Protein AF-A0A3A5V873-F1 (afdb_monomer_lite)

Foldseek 3Di:
DPPVPVCVVVPPPQDDPDPVPVPVVVVVCVVVLVVLLVVLLVVLVVVVVVCCVVCVVVVHCPDPPPPDPCPSVVVSVVVSVVVVVVVVVVVVD

Secondary structure (DSSP, 8-state):
--TTTTTGGGSS-----------THHHHHHHHHHHHHHHHHHHHHHHHHHHHHHHHHHT---S-TT--TTHHHHHHHHHHHHHHHHHHHHHH-

Structure (mmCIF, N/CA/C/O backbone):
data_AF-A0A3A5V873-F1
#
_entry.id   AF-A0A3A5V873-F1
#
loop_
_atom_site.group_PDB
_atom_site.id
_atom_site.type_symbol
_atom_site.label_atom_id
_atom_site.label_alt_id
_atom_site.label_comp_id
_atom_site.label_asym_id
_atom_site.label_entity_id
_atom_site.label_seq_id
_atom_site.pdbx_PDB_ins_code
_atom_site.Cartn_x
_atom_site.Cartn_y
_atom_site.Cartn_z
_atom_site.occupancy
_atom_site.B_iso_or_equiv
_atom_site.auth_seq_id
_atom_site.auth_comp_id
_atom_site.auth_asym_id
_atom_site.auth_atom_id
_atom_site.pdbx_PDB_model_num
ATOM 1 N N . MET A 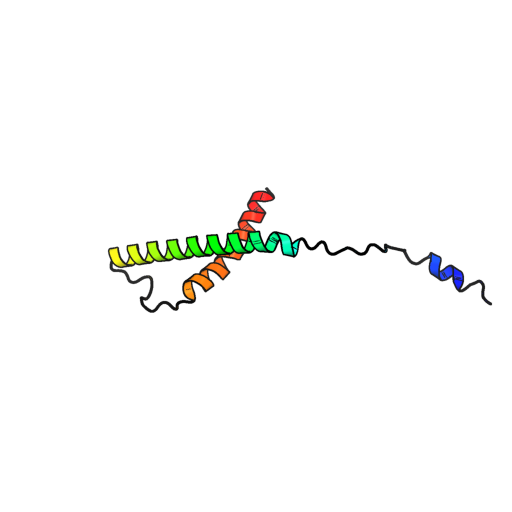1 1 ? -67.038 -8.477 30.739 1.00 50.31 1 MET A N 1
ATOM 2 C CA . MET A 1 1 ? -65.786 -9.060 30.200 1.00 50.31 1 MET A CA 1
ATOM 3 C C . MET A 1 1 ? -64.804 -7.955 29.791 1.00 50.31 1 MET A C 1
ATOM 5 O O . MET A 1 1 ? -64.635 -7.701 28.611 1.00 50.31 1 MET A O 1
ATOM 9 N N . LYS A 1 2 ? -64.188 -7.248 30.750 1.00 52.09 2 LYS A N 1
ATOM 10 C CA . LYS A 1 2 ? -63.138 -6.237 30.470 1.00 52.09 2 LYS A CA 1
ATOM 11 C C . LYS A 1 2 ? -61.903 -6.353 31.379 1.00 52.09 2 LYS A C 1
ATOM 13 O O . LYS A 1 2 ? -60.898 -5.726 31.108 1.00 52.09 2 LYS A O 1
ATOM 18 N N . ILE A 1 3 ? -61.957 -7.196 32.414 1.00 54.28 3 ILE A N 1
ATOM 19 C CA . ILE A 1 3 ? -60.925 -7.281 33.465 1.00 54.28 3 ILE A CA 1
ATOM 20 C C . ILE A 1 3 ? -59.776 -8.239 33.078 1.00 54.28 3 ILE A C 1
ATOM 22 O O . ILE A 1 3 ? -58.694 -8.183 33.648 1.00 54.28 3 ILE A O 1
ATOM 26 N N . LEU A 1 4 ? -59.987 -9.114 32.088 1.00 54.69 4 LEU A N 1
ATOM 27 C CA . LEU A 1 4 ? -58.997 -10.114 31.662 1.00 54.69 4 LEU A CA 1
ATOM 28 C C . LEU A 1 4 ? -57.991 -9.599 30.620 1.00 54.69 4 LEU A C 1
ATOM 30 O O . LEU A 1 4 ? -56.929 -10.195 30.485 1.00 54.69 4 LEU A O 1
ATOM 34 N N . ALA A 1 5 ? -58.295 -8.501 29.918 1.00 54.25 5 ALA A N 1
ATOM 35 C CA . ALA A 1 5 ? -57.417 -7.960 28.879 1.00 54.25 5 ALA A CA 1
ATOM 36 C C . ALA A 1 5 ? -56.242 -7.142 29.454 1.00 54.25 5 ALA A C 1
ATOM 38 O O . ALA A 1 5 ? -55.147 -7.227 28.923 1.00 54.25 5 ALA A O 1
ATOM 39 N N . GLU A 1 6 ? -56.417 -6.439 30.581 1.00 53.41 6 GLU A N 1
ATOM 40 C CA . GLU A 1 6 ? -55.346 -5.616 31.188 1.00 53.41 6 GLU A CA 1
ATOM 41 C C . GLU A 1 6 ? -54.246 -6.417 31.909 1.00 53.41 6 GLU A C 1
ATOM 43 O O . GLU A 1 6 ? -53.226 -5.864 32.313 1.00 53.41 6 GLU A O 1
ATOM 48 N N . ARG A 1 7 ? -54.425 -7.728 32.123 1.00 52.97 7 ARG A N 1
ATOM 49 C CA . ARG A 1 7 ? -53.421 -8.554 32.824 1.00 52.97 7 ARG A CA 1
ATOM 50 C C . ARG A 1 7 ? -52.476 -9.319 31.902 1.00 52.97 7 ARG A C 1
ATOM 52 O O . ARG A 1 7 ? -51.527 -9.919 32.408 1.00 52.97 7 ARG A O 1
ATOM 59 N N . GLN A 1 8 ? -52.694 -9.306 30.587 1.00 54.84 8 GLN A N 1
ATOM 60 C CA . GLN A 1 8 ? -51.755 -9.925 29.640 1.00 54.84 8 GLN A CA 1
ATOM 61 C C . GLN A 1 8 ? -50.484 -9.083 29.442 1.00 54.84 8 GLN A C 1
ATOM 63 O O . GLN A 1 8 ? -49.443 -9.616 29.062 1.00 54.84 8 GLN A O 1
ATOM 68 N N . ASP A 1 9 ? -50.533 -7.808 29.820 1.00 55.56 9 ASP A N 1
ATOM 69 C CA . ASP A 1 9 ? -49.433 -6.849 29.673 1.00 55.56 9 ASP A CA 1
ATOM 70 C C . ASP A 1 9 ? -48.360 -7.009 30.769 1.00 55.56 9 ASP A C 1
ATOM 72 O O . ASP A 1 9 ? -47.266 -6.451 30.676 1.00 55.56 9 ASP A O 1
ATOM 76 N N . LEU A 1 10 ? -48.666 -7.782 31.819 1.00 56.97 10 LEU A N 1
ATOM 77 C CA . LEU A 1 10 ? -47.799 -8.013 32.982 1.00 56.97 10 LEU A CA 1
ATOM 78 C C . LEU A 1 10 ? -46.790 -9.152 32.774 1.00 56.97 10 LEU A C 1
ATOM 80 O O . LEU A 1 10 ? -45.821 -9.244 33.525 1.00 56.97 10 LEU A O 1
ATOM 84 N N . TRP A 1 11 ? -47.010 -10.015 31.777 1.00 57.19 11 TRP A N 1
ATOM 85 C CA . TRP A 1 11 ? -46.163 -11.185 31.505 1.00 57.19 11 TRP A CA 1
ATOM 86 C C . TRP A 1 11 ? -45.166 -10.978 30.366 1.00 57.19 11 TRP A C 1
ATOM 88 O O . TRP A 1 11 ? -44.328 -11.847 30.123 1.00 57.19 11 TRP A O 1
ATOM 98 N N . GLN A 1 12 ? -45.208 -9.833 29.682 1.00 62.91 12 GLN A N 1
ATOM 99 C CA . GLN A 1 12 ? -44.153 -9.497 28.738 1.00 62.91 12 GLN A CA 1
ATOM 100 C C . GLN A 1 12 ? -42.935 -8.972 29.508 1.00 62.91 12 GLN A C 1
ATOM 102 O O . GLN A 1 12 ? -43.066 -8.013 30.275 1.00 62.91 12 GLN A O 1
ATOM 107 N N . PRO A 1 13 ? -41.740 -9.567 29.330 1.00 57.34 13 PRO A N 1
ATOM 108 C CA . PRO A 1 13 ? -40.532 -9.052 29.949 1.00 57.34 13 PRO A CA 1
ATOM 109 C C . PRO A 1 13 ? -40.262 -7.650 29.398 1.00 57.34 13 PRO A C 1
ATOM 111 O O . PRO A 1 13 ? -39.772 -7.481 28.283 1.00 57.34 13 PRO A O 1
ATOM 114 N N . ARG A 1 14 ? -40.582 -6.623 30.188 1.00 61.06 14 ARG A N 1
ATOM 115 C CA . ARG A 1 14 ? -40.215 -5.244 29.880 1.00 61.06 14 ARG A CA 1
ATOM 116 C C . ARG A 1 14 ? -38.693 -5.137 30.006 1.00 61.06 14 ARG A C 1
ATOM 118 O O . ARG A 1 14 ? -38.153 -5.078 31.107 1.00 61.06 14 ARG A O 1
ATOM 125 N N . LYS A 1 15 ? -37.999 -5.150 28.871 1.00 55.44 15 LYS A N 1
ATOM 126 C CA . LYS A 1 15 ? -36.558 -4.892 28.757 1.00 55.44 15 LYS A CA 1
ATOM 127 C C . LYS A 1 15 ? -36.324 -3.828 27.681 1.00 55.44 15 LYS A C 1
ATOM 129 O O . LYS A 1 15 ? -37.098 -3.734 26.736 1.00 55.44 15 LYS A O 1
ATOM 134 N N . PRO A 1 16 ? -35.347 -2.942 27.895 1.00 49.53 16 PRO A N 1
ATOM 135 C CA . PRO A 1 16 ? -35.596 -1.640 28.494 1.00 49.53 16 PRO A CA 1
ATOM 136 C C . PRO A 1 16 ? -35.652 -0.548 27.423 1.00 49.53 16 PRO A C 1
ATOM 138 O O . PRO A 1 16 ? -34.915 -0.592 26.442 1.00 49.53 16 PRO A O 1
ATOM 141 N N . THR A 1 17 ? -36.453 0.493 27.655 1.00 59.75 17 THR A N 1
ATOM 142 C CA . THR A 1 17 ? -36.235 1.799 27.024 1.00 59.75 17 THR A CA 1
ATOM 143 C C . THR A 1 17 ? -34.917 2.362 27.531 1.00 59.75 17 THR A C 1
ATOM 145 O O . THR A 1 17 ? -34.865 3.062 28.540 1.00 59.75 17 THR A O 1
ATOM 148 N N . VAL A 1 18 ? -33.847 2.059 26.817 1.00 55.00 18 VAL A N 1
ATOM 149 C CA . VAL A 1 18 ? -32.696 2.942 26.738 1.00 55.00 18 VAL A CA 1
ATOM 150 C C . VAL A 1 18 ? -32.638 3.313 25.266 1.00 55.00 18 VAL A C 1
ATOM 152 O O . VAL A 1 18 ? -32.535 2.405 24.439 1.00 55.00 18 VAL A O 1
ATOM 155 N N . PRO A 1 19 ? -32.710 4.595 24.867 1.00 50.59 19 PRO A N 1
ATOM 156 C CA . PRO A 1 19 ? -32.055 4.939 23.629 1.00 50.59 19 PRO A CA 1
ATOM 157 C C . PRO A 1 19 ? -30.599 4.583 23.898 1.00 50.59 19 PRO A C 1
ATOM 159 O O . PRO A 1 19 ? -29.888 5.326 24.577 1.00 50.59 19 PRO A O 1
ATOM 162 N N . THR A 1 20 ? -30.143 3.425 23.425 1.00 48.78 20 THR A N 1
ATOM 163 C CA . THR A 1 20 ? -28.729 3.256 23.146 1.00 48.78 20 THR A CA 1
ATOM 164 C C . THR A 1 20 ? -28.488 4.313 22.089 1.00 48.78 20 THR A C 1
ATOM 166 O O . THR A 1 20 ? -28.677 4.095 20.894 1.00 48.78 20 THR A O 1
ATOM 169 N N . LYS A 1 21 ? -28.172 5.526 22.552 1.00 48.50 21 LYS A N 1
ATOM 170 C CA . LYS A 1 21 ? -27.411 6.501 21.810 1.00 48.50 21 LYS A CA 1
ATOM 171 C C . LYS A 1 21 ? -26.242 5.652 21.366 1.00 48.50 21 LYS A C 1
ATOM 173 O O . LYS A 1 21 ? -25.412 5.290 22.197 1.00 48.5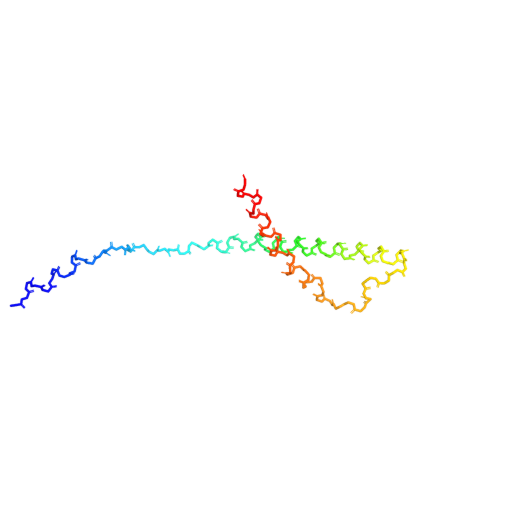0 21 LYS A O 1
ATOM 178 N N . ARG A 1 22 ? -26.310 5.153 20.129 1.00 49.47 22 ARG A N 1
ATOM 179 C CA . ARG A 1 22 ? -25.244 4.387 19.505 1.00 49.47 22 ARG A CA 1
ATOM 180 C C . ARG A 1 22 ? -24.123 5.395 19.538 1.00 49.47 22 ARG A C 1
ATOM 182 O O . ARG A 1 22 ? -24.165 6.379 18.800 1.00 49.47 22 ARG A O 1
ATOM 189 N N . MET A 1 23 ? -23.312 5.290 20.588 1.00 45.81 23 MET A N 1
ATOM 190 C CA . MET A 1 23 ? -22.361 6.316 20.946 1.00 45.81 23 MET A CA 1
ATOM 191 C C . MET A 1 23 ? -21.546 6.470 19.681 1.00 45.81 23 MET A C 1
ATOM 193 O O . MET A 1 23 ? -21.171 5.479 19.055 1.00 45.81 23 MET A O 1
ATOM 197 N N . SER A 1 24 ? -21.424 7.702 19.220 1.00 47.97 24 SER A N 1
ATOM 198 C CA . SER A 1 24 ? -20.771 8.068 17.974 1.00 47.97 24 SER A CA 1
ATOM 199 C C . SER A 1 24 ? -19.256 7.855 18.079 1.00 47.97 24 SER A C 1
ATOM 201 O O . SER A 1 24 ? -18.474 8.712 17.678 1.00 47.97 24 SER A O 1
ATOM 203 N N . SER A 1 25 ? -18.824 6.730 18.651 1.00 52.25 25 SER A N 1
ATOM 204 C CA . SER A 1 25 ? -17.438 6.297 18.778 1.00 52.25 25 SER A CA 1
ATOM 205 C C . SER A 1 25 ? -16.810 6.053 17.408 1.00 52.25 25 SER A C 1
ATOM 207 O O . SER A 1 25 ? -15.609 6.236 17.259 1.00 52.25 25 SER A O 1
ATOM 209 N N . GLY A 1 26 ? -17.617 5.773 16.377 1.00 52.09 26 GLY A N 1
ATOM 210 C CA . GLY A 1 26 ? -17.142 5.696 14.994 1.00 52.09 26 GLY A CA 1
ATOM 211 C C . GLY A 1 26 ? -16.572 7.014 14.451 1.00 52.09 26 GLY A C 1
ATOM 212 O O . GLY A 1 26 ? -15.666 6.982 13.627 1.00 52.09 26 GLY A O 1
ATOM 213 N N . LEU A 1 27 ? -17.040 8.175 14.933 1.00 55.06 27 LEU A N 1
ATOM 214 C CA . LEU A 1 27 ? -16.566 9.473 14.432 1.00 55.06 27 LEU A CA 1
ATOM 215 C C . LEU A 1 27 ? -15.225 9.889 15.057 1.00 55.06 27 LEU A C 1
ATOM 217 O O . LEU A 1 27 ? -14.409 10.519 14.395 1.00 55.06 27 LEU A O 1
ATOM 221 N N . HIS A 1 28 ? -14.979 9.507 16.315 1.00 56.91 28 HIS A N 1
ATOM 222 C CA . HIS A 1 28 ? -13.725 9.805 17.019 1.00 56.91 28 HIS A CA 1
ATOM 223 C C . HIS A 1 28 ? -12.563 8.900 16.592 1.00 56.91 28 HIS A C 1
ATOM 225 O O . HIS A 1 28 ? -11.412 9.312 16.679 1.00 56.91 28 HIS A O 1
ATOM 231 N N . LEU A 1 29 ? -12.858 7.689 16.116 1.00 62.50 29 LEU A N 1
ATOM 232 C CA . LEU A 1 29 ? -11.868 6.763 15.559 1.00 62.50 29 LEU A CA 1
ATOM 233 C C . LEU A 1 29 ? -11.481 7.122 14.117 1.00 62.50 29 LEU A C 1
ATOM 235 O O . LEU A 1 29 ? -10.377 6.807 13.684 1.00 62.50 29 LEU A O 1
ATOM 239 N N . LEU A 1 30 ? -12.354 7.826 13.389 1.00 70.19 30 LEU A N 1
ATOM 240 C CA . LEU A 1 30 ? -12.120 8.259 12.012 1.00 70.19 30 LEU A CA 1
ATOM 241 C C . LEU A 1 30 ? -10.773 8.994 11.810 1.00 70.19 30 LEU A C 1
ATOM 243 O O . LEU A 1 30 ? -10.027 8.588 10.920 1.00 70.19 30 LEU A O 1
ATOM 247 N N . PRO A 1 31 ? -10.394 10.013 12.616 1.00 76.75 31 PRO A N 1
ATOM 248 C CA . PRO A 1 31 ? -9.099 10.679 12.456 1.00 76.75 31 PRO A CA 1
ATOM 249 C C . PRO A 1 31 ? -7.907 9.762 12.761 1.00 76.75 31 PRO A C 1
ATOM 251 O O . PRO A 1 31 ? -6.881 9.869 12.094 1.00 76.75 31 PRO A O 1
ATOM 254 N N . PHE A 1 32 ? -8.036 8.833 13.713 1.00 77.94 32 PHE A N 1
ATOM 255 C CA . PHE A 1 32 ? -6.974 7.871 14.028 1.00 77.94 32 PHE A CA 1
ATOM 256 C C . PHE A 1 32 ? -6.775 6.858 12.902 1.00 77.94 32 PHE A C 1
ATOM 258 O O . PHE A 1 32 ? -5.638 6.597 12.513 1.00 77.94 32 PHE A O 1
ATOM 265 N N . HIS A 1 33 ? -7.861 6.338 12.323 1.00 80.38 33 HIS A N 1
ATOM 266 C CA . HIS A 1 33 ? -7.779 5.452 11.165 1.00 80.38 33 HIS A CA 1
ATOM 267 C C . HIS A 1 33 ? -7.207 6.177 9.945 1.00 80.38 33 HIS A C 1
ATOM 269 O O . HIS A 1 33 ? -6.347 5.621 9.274 1.00 80.38 33 HIS A O 1
ATOM 275 N N . LEU A 1 34 ? -7.599 7.429 9.687 1.00 83.19 34 LEU A N 1
ATOM 276 C CA . LEU A 1 34 ? -7.022 8.222 8.595 1.00 83.19 34 LEU A CA 1
ATOM 277 C C . LEU A 1 34 ? -5.520 8.462 8.788 1.00 83.19 34 LEU A C 1
ATOM 279 O O . LEU A 1 34 ? -4.752 8.308 7.837 1.00 83.19 34 LEU A O 1
ATOM 283 N N . LEU A 1 35 ? -5.085 8.785 10.010 1.00 85.00 35 LEU A N 1
ATOM 284 C CA . LEU A 1 35 ? -3.664 8.931 10.328 1.00 85.00 35 LEU A CA 1
ATOM 285 C C . LEU A 1 35 ? -2.916 7.608 10.116 1.00 85.00 35 LEU A C 1
ATOM 287 O O . LEU A 1 35 ? -1.871 7.594 9.471 1.00 85.00 35 LEU A O 1
ATOM 291 N N . ALA A 1 36 ? -3.471 6.496 10.596 1.00 83.44 36 ALA A N 1
ATOM 292 C CA . ALA A 1 36 ? -2.874 5.173 10.454 1.00 83.44 36 ALA A CA 1
ATOM 293 C C . ALA A 1 36 ? -2.803 4.716 8.986 1.00 83.44 36 ALA A C 1
ATOM 295 O O . ALA A 1 36 ? -1.776 4.193 8.562 1.00 83.44 36 ALA A O 1
ATOM 296 N N . ILE A 1 37 ? -3.842 4.972 8.185 1.00 86.56 37 ILE A N 1
ATOM 297 C CA . ILE A 1 37 ? -3.842 4.721 6.735 1.00 86.56 37 ILE A CA 1
ATOM 298 C C . ILE A 1 37 ? -2.778 5.580 6.053 1.00 86.56 37 ILE A C 1
ATOM 300 O O . ILE A 1 37 ? -2.045 5.083 5.205 1.00 86.56 37 ILE A O 1
ATOM 304 N N . THR A 1 38 ? -2.650 6.849 6.4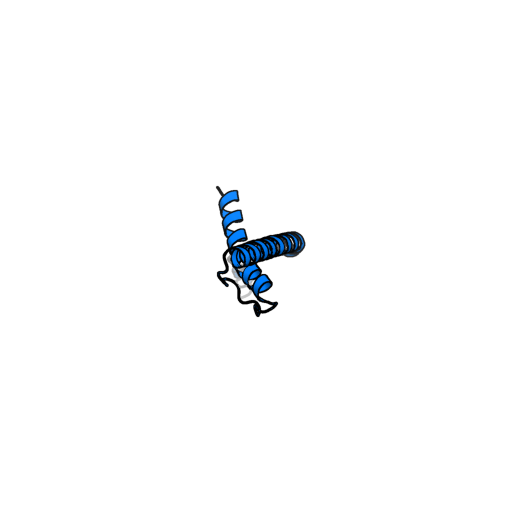44 1.00 87.00 38 THR A N 1
ATOM 305 C CA . THR A 1 38 ? -1.627 7.749 5.892 1.00 87.00 38 THR A CA 1
ATOM 306 C C . THR A 1 38 ? -0.221 7.249 6.223 1.00 87.00 38 THR A C 1
ATOM 308 O O . THR A 1 38 ? 0.628 7.175 5.339 1.00 87.00 38 THR A O 1
ATOM 311 N N . MET A 1 39 ? 0.034 6.841 7.468 1.00 87.56 39 MET A N 1
ATOM 312 C CA . MET A 1 39 ? 1.317 6.244 7.860 1.00 87.56 39 MET A CA 1
ATOM 313 C C . MET A 1 39 ? 1.586 4.933 7.117 1.00 87.56 39 MET A C 1
ATOM 315 O O . MET A 1 39 ? 2.688 4.732 6.615 1.00 87.56 39 MET A O 1
ATOM 319 N N . CYS A 1 40 ? 0.573 4.075 6.979 1.00 89.81 40 CYS A N 1
ATOM 320 C CA . CYS A 1 40 ? 0.666 2.839 6.206 1.00 89.81 40 CYS A CA 1
ATOM 321 C C . CYS A 1 40 ? 1.023 3.130 4.742 1.00 89.81 40 CYS A C 1
ATOM 323 O O . CYS A 1 40 ? 1.949 2.527 4.209 1.00 89.81 40 CYS A O 1
ATOM 325 N N . TYR A 1 41 ? 0.379 4.123 4.128 1.00 88.81 41 TYR A N 1
ATOM 326 C CA . TYR A 1 41 ? 0.694 4.569 2.775 1.00 88.81 41 TYR A CA 1
ATOM 327 C C . TYR A 1 41 ? 2.153 5.024 2.645 1.00 88.81 41 TYR A C 1
ATOM 329 O O . TYR A 1 41 ? 2.844 4.613 1.713 1.00 88.81 41 TYR A O 1
ATOM 337 N N . PHE A 1 42 ? 2.653 5.822 3.595 1.00 89.56 42 PHE A N 1
ATOM 338 C CA . PHE A 1 42 ? 4.057 6.247 3.609 1.00 89.56 42 PHE A CA 1
ATOM 339 C C . PHE A 1 42 ? 5.025 5.066 3.736 1.00 89.56 42 PHE A C 1
ATOM 341 O O . PHE A 1 42 ? 6.027 5.029 3.023 1.00 89.56 42 PHE A O 1
ATOM 348 N N . LEU A 1 43 ? 4.724 4.088 4.595 1.00 89.69 43 LEU A N 1
ATOM 349 C CA . LEU A 1 43 ? 5.548 2.887 4.761 1.00 89.69 43 LEU A CA 1
ATOM 350 C C . LEU A 1 43 ? 5.575 2.035 3.489 1.00 89.69 43 LEU A C 1
ATOM 352 O O . LEU A 1 43 ? 6.648 1.632 3.046 1.00 89.69 43 LEU A O 1
ATOM 356 N N . VAL A 1 44 ? 4.414 1.803 2.873 1.00 88.94 44 VAL A N 1
ATOM 357 C CA . VAL A 1 44 ? 4.302 1.037 1.623 1.00 88.94 44 VAL A CA 1
ATOM 358 C C . VAL A 1 44 ? 5.013 1.761 0.482 1.00 88.94 44 VAL A C 1
ATOM 360 O O . VAL A 1 44 ? 5.767 1.135 -0.261 1.00 88.94 44 VAL A O 1
ATOM 363 N N . SER A 1 45 ? 4.840 3.080 0.372 1.00 88.19 45 SER A N 1
ATOM 364 C CA . SER A 1 45 ? 5.539 3.900 -0.621 1.00 88.19 45 SER A CA 1
ATOM 365 C C . SER A 1 45 ? 7.055 3.877 -0.420 1.00 88.19 45 SER A C 1
ATOM 367 O O . SER A 1 45 ? 7.794 3.767 -1.397 1.00 88.19 45 SER A O 1
ATOM 369 N N . GLY A 1 46 ? 7.525 3.978 0.825 1.00 88.62 46 GLY A N 1
ATOM 370 C CA . GLY A 1 46 ? 8.948 3.912 1.154 1.00 88.62 46 GLY A CA 1
ATOM 371 C C . GLY A 1 46 ? 9.544 2.543 0.838 1.00 88.62 46 GLY A C 1
ATOM 372 O O . GLY A 1 46 ? 10.607 2.464 0.227 1.00 88.62 46 GLY A O 1
ATOM 373 N N . LEU A 1 47 ? 8.833 1.464 1.176 1.00 88.94 47 LEU A N 1
ATOM 374 C CA . LEU A 1 47 ? 9.245 0.103 0.842 1.00 88.94 47 LEU A CA 1
ATOM 375 C C . LEU A 1 47 ? 9.343 -0.093 -0.676 1.00 88.94 47 LEU A C 1
ATOM 377 O O . LEU A 1 47 ? 10.343 -0.622 -1.152 1.00 88.94 47 LEU A O 1
ATOM 381 N N . PHE A 1 48 ? 8.353 0.387 -1.435 1.00 87.44 48 PHE A N 1
ATOM 382 C CA . PHE A 1 48 ? 8.387 0.357 -2.900 1.00 87.44 48 PHE A CA 1
ATOM 383 C C . PHE A 1 48 ? 9.605 1.096 -3.459 1.00 87.44 48 PHE A C 1
ATOM 385 O O . PHE A 1 48 ? 10.287 0.562 -4.328 1.00 87.44 48 PHE A O 1
ATOM 392 N N . ALA A 1 49 ? 9.921 2.281 -2.931 1.00 86.44 49 ALA A N 1
ATOM 393 C CA . ALA A 1 49 ? 11.084 3.053 -3.364 1.00 86.44 49 ALA A CA 1
ATOM 394 C C . ALA A 1 49 ? 12.413 2.340 -3.060 1.00 86.44 49 ALA A C 1
ATOM 396 O O . ALA A 1 49 ? 13.322 2.354 -3.887 1.00 86.44 49 ALA A O 1
ATOM 397 N N . ILE A 1 50 ? 12.529 1.688 -1.898 1.00 88.38 50 ILE A N 1
ATOM 398 C CA . ILE A 1 50 ? 13.721 0.904 -1.536 1.00 88.38 50 ILE A CA 1
ATOM 399 C C . ILE A 1 50 ? 13.867 -0.306 -2.462 1.00 88.38 50 ILE A C 1
ATOM 401 O O . ILE A 1 50 ? 14.968 -0.578 -2.939 1.00 88.38 50 ILE A O 1
ATOM 405 N N . VAL A 1 51 ? 12.771 -1.023 -2.730 1.00 86.69 51 VAL A N 1
ATOM 406 C CA . VAL A 1 51 ? 12.776 -2.190 -3.623 1.00 86.69 51 VAL A CA 1
ATOM 407 C C . VAL A 1 51 ? 13.105 -1.780 -5.056 1.00 86.69 51 VAL A C 1
ATOM 409 O O . VAL A 1 51 ? 13.926 -2.448 -5.674 1.00 86.69 51 VAL A O 1
ATOM 412 N N . ASP A 1 52 ? 12.539 -0.684 -5.567 1.00 85.69 52 ASP A N 1
ATOM 413 C CA . ASP A 1 52 ? 12.861 -0.148 -6.899 1.00 85.69 52 ASP A CA 1
ATOM 414 C C . ASP A 1 52 ? 14.335 0.271 -6.989 1.00 85.69 52 ASP A C 1
ATOM 416 O O . ASP A 1 52 ? 15.057 -0.130 -7.902 1.00 85.69 52 ASP A O 1
ATOM 420 N N . TRP A 1 53 ? 14.837 0.996 -5.987 1.00 87.69 53 TRP A N 1
ATOM 421 C CA . TRP A 1 53 ? 16.249 1.369 -5.926 1.00 87.69 53 TRP A CA 1
ATOM 422 C C . TRP A 1 53 ? 17.178 0.144 -5.916 1.00 87.69 53 TRP A C 1
ATOM 424 O O . TRP A 1 53 ? 18.156 0.099 -6.668 1.00 87.69 53 TRP A O 1
ATOM 434 N N . LEU A 1 54 ? 16.858 -0.877 -5.115 1.00 87.25 54 LEU A N 1
ATOM 435 C CA . LEU A 1 54 ? 17.638 -2.113 -5.034 1.00 87.25 54 LEU A CA 1
ATOM 436 C C . LEU A 1 54 ? 17.556 -2.925 -6.337 1.00 87.25 54 LEU A C 1
ATOM 438 O O . LEU A 1 54 ? 18.568 -3.426 -6.823 1.00 87.25 54 LEU A O 1
ATOM 442 N N . SER A 1 55 ? 16.363 -3.000 -6.926 1.00 85.81 55 SER A N 1
ATOM 443 C CA . SER A 1 55 ? 16.069 -3.624 -8.218 1.00 85.81 55 SER A CA 1
ATOM 444 C C . SER A 1 55 ? 16.930 -3.014 -9.329 1.00 85.81 55 SER A C 1
ATOM 446 O O . SER A 1 55 ? 17.599 -3.745 -10.067 1.00 85.81 55 SER A O 1
ATOM 448 N N . ARG A 1 56 ? 17.019 -1.680 -9.375 1.00 83.19 56 ARG A N 1
ATOM 449 C CA . ARG A 1 56 ? 17.882 -0.935 -10.306 1.00 83.19 56 ARG A CA 1
ATOM 450 C C . ARG A 1 56 ? 19.367 -1.167 -10.042 1.00 83.19 56 ARG A C 1
ATOM 452 O O . ARG A 1 56 ? 20.126 -1.343 -10.990 1.00 83.19 56 ARG A O 1
ATOM 459 N N . MET A 1 57 ? 19.784 -1.210 -8.776 1.00 85.88 57 MET A N 1
ATOM 460 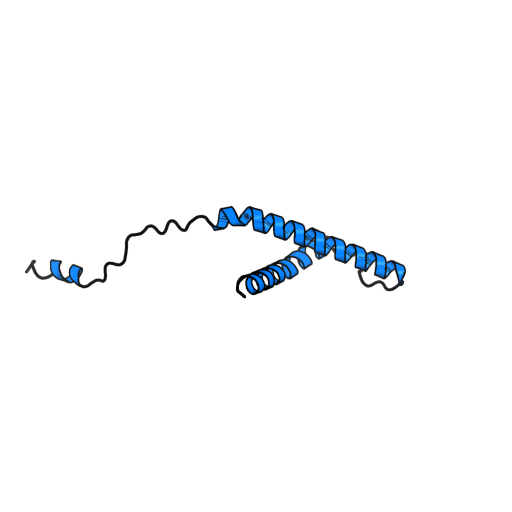C CA . MET A 1 57 ? 21.179 -1.481 -8.407 1.00 85.88 57 MET A CA 1
ATOM 461 C C . MET A 1 57 ? 21.624 -2.891 -8.823 1.00 85.88 57 MET A C 1
ATOM 463 O O . MET A 1 57 ? 22.773 -3.080 -9.215 1.00 85.88 57 MET A O 1
ATOM 467 N N . TRP A 1 58 ? 20.729 -3.877 -8.744 1.00 85.06 58 TRP A N 1
ATOM 468 C CA . TRP A 1 58 ? 21.030 -5.276 -9.063 1.00 85.06 58 TRP A CA 1
ATOM 469 C C . TRP A 1 58 ? 20.777 -5.624 -10.538 1.00 85.06 58 TRP A C 1
ATOM 471 O O . TRP A 1 58 ? 21.110 -6.726 -10.968 1.00 85.06 58 TRP A O 1
ATOM 481 N N . GLY A 1 59 ? 20.200 -4.705 -11.321 1.00 82.19 59 GLY A N 1
ATOM 482 C CA . GLY A 1 59 ? 19.841 -4.934 -12.724 1.00 82.19 59 GLY A CA 1
ATOM 483 C C . GLY A 1 59 ? 18.700 -5.941 -12.915 1.00 82.19 59 GLY A C 1
ATOM 484 O O . GLY A 1 59 ? 18.522 -6.470 -14.010 1.00 82.19 59 GLY A O 1
ATOM 485 N N . ILE A 1 60 ? 17.936 -6.228 -11.859 1.00 76.56 60 ILE A N 1
ATOM 486 C CA . ILE A 1 60 ? 16.811 -7.167 -11.871 1.00 76.56 60 ILE A CA 1
ATOM 487 C C . ILE A 1 60 ? 15.555 -6.312 -11.836 1.00 76.56 60 ILE A C 1
ATOM 489 O O . ILE A 1 60 ? 15.285 -5.733 -10.796 1.00 76.56 60 ILE A O 1
ATOM 493 N N . GLY A 1 61 ? 14.801 -6.198 -12.930 1.00 69.94 61 GLY A N 1
ATOM 494 C CA . GLY A 1 61 ? 13.548 -5.432 -12.966 1.00 69.94 61 GLY A CA 1
ATOM 495 C C . GLY A 1 61 ? 12.430 -6.140 -12.197 1.00 69.94 61 GLY A C 1
ATOM 496 O O . GLY A 1 61 ? 11.667 -6.900 -12.787 1.00 69.94 61 GLY A O 1
ATOM 497 N N . ILE A 1 62 ? 12.362 -5.931 -10.879 1.00 74.81 62 ILE A N 1
ATOM 498 C CA . ILE A 1 62 ? 11.351 -6.542 -9.999 1.00 74.81 62 ILE A CA 1
ATOM 499 C C . ILE A 1 62 ? 10.038 -5.762 -10.097 1.00 74.81 62 ILE A C 1
ATOM 501 O O . ILE A 1 62 ? 8.962 -6.356 -10.129 1.00 74.81 62 ILE A O 1
ATOM 505 N N . ILE A 1 63 ? 10.130 -4.432 -10.150 1.00 70.88 63 ILE A N 1
ATOM 506 C CA . ILE A 1 63 ? 8.982 -3.544 -10.315 1.00 70.88 63 ILE A CA 1
ATOM 507 C C . ILE A 1 63 ? 8.975 -3.076 -11.775 1.00 70.88 63 ILE A C 1
ATOM 509 O O . ILE A 1 63 ? 9.986 -2.548 -12.236 1.00 70.88 63 ILE A O 1
ATOM 513 N N . PRO A 1 64 ? 7.880 -3.285 -12.528 1.00 70.75 64 PRO A N 1
ATOM 514 C CA . PRO A 1 64 ? 7.774 -2.745 -13.875 1.00 70.75 64 PRO A CA 1
ATOM 515 C C . PRO A 1 64 ? 7.740 -1.213 -13.816 1.00 70.75 64 PRO A C 1
ATOM 517 O O . PRO A 1 64 ? 6.985 -0.649 -13.023 1.00 70.75 64 PRO A O 1
ATOM 520 N N . ASP A 1 65 ? 8.509 -0.546 -14.682 1.00 70.19 65 ASP A N 1
ATOM 521 C CA . ASP A 1 65 ? 8.524 0.925 -14.773 1.00 70.19 65 ASP A CA 1
ATOM 522 C C . ASP A 1 65 ? 7.121 1.500 -15.068 1.00 70.19 65 ASP A C 1
ATOM 524 O O . ASP A 1 65 ? 6.785 2.592 -14.616 1.00 70.19 65 ASP A O 1
ATOM 528 N N . ASP A 1 66 ? 6.259 0.717 -15.727 1.00 75.75 66 ASP A N 1
ATOM 529 C CA . ASP A 1 66 ? 4.864 1.061 -16.033 1.00 75.75 66 ASP A CA 1
ATOM 530 C C . ASP A 1 66 ? 3.876 0.696 -14.906 1.00 75.75 66 ASP A C 1
ATOM 532 O O . ASP A 1 66 ? 2.681 0.496 -15.155 1.00 75.75 66 ASP A O 1
ATOM 536 N N . SER A 1 67 ? 4.343 0.559 -13.656 1.00 78.62 67 SER A N 1
ATOM 537 C CA . SER A 1 67 ? 3.447 0.230 -12.544 1.00 78.62 67 SER A CA 1
ATOM 538 C C . SER A 1 67 ? 2.320 1.274 -12.437 1.00 78.62 67 SER A C 1
ATOM 540 O O . SER A 1 67 ? 2.582 2.483 -12.420 1.00 78.62 67 SER A O 1
ATOM 542 N N . PRO A 1 68 ? 1.045 0.851 -12.375 1.00 85.38 68 PRO A N 1
ATOM 543 C CA . PRO A 1 68 ? -0.054 1.797 -12.299 1.00 85.38 68 PRO A CA 1
ATOM 544 C C . PRO A 1 68 ? 0.037 2.671 -11.047 1.00 85.38 68 PRO A C 1
ATOM 546 O O . PRO A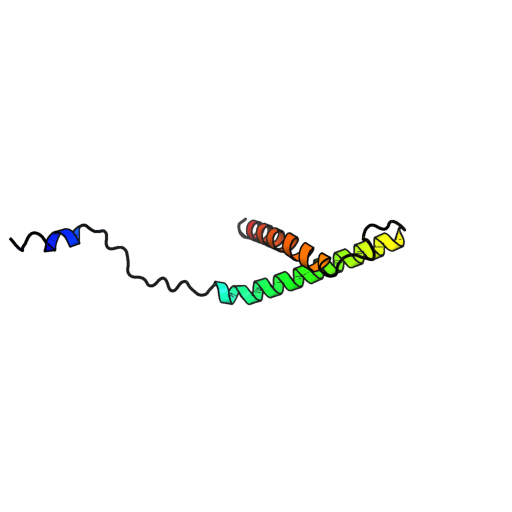 1 68 ? 0.378 2.188 -9.967 1.00 85.38 68 PRO A O 1
ATOM 549 N N . TRP A 1 69 ? -0.377 3.936 -11.151 1.00 82.38 69 TRP A N 1
ATOM 550 C CA . TRP A 1 69 ? -0.387 4.881 -10.024 1.00 82.38 69 TRP A CA 1
ATOM 551 C C . TRP A 1 69 ? -1.192 4.380 -8.807 1.00 82.38 69 TRP A C 1
ATOM 553 O O . TRP A 1 69 ? -0.948 4.801 -7.678 1.00 82.38 69 TRP A O 1
ATOM 563 N N . TRP A 1 70 ? -2.138 3.458 -9.022 1.00 85.38 70 TRP A N 1
ATOM 564 C CA . TRP A 1 70 ? -2.959 2.847 -7.977 1.00 85.38 70 TRP A CA 1
ATOM 565 C C . TRP A 1 70 ? -2.290 1.669 -7.253 1.00 85.38 70 TRP A C 1
ATOM 567 O O . TRP A 1 70 ? -2.858 1.176 -6.281 1.00 85.38 70 TRP A O 1
ATOM 577 N N . THR A 1 71 ? -1.090 1.239 -7.653 1.00 87.25 71 THR A N 1
ATOM 578 C CA . THR A 1 71 ? -0.383 0.092 -7.047 1.00 87.25 71 THR A CA 1
ATOM 579 C C . THR A 1 71 ? -0.104 0.315 -5.560 1.00 87.25 71 THR A C 1
ATOM 581 O O . THR A 1 71 ? -0.424 -0.537 -4.733 1.00 87.25 71 THR A O 1
ATOM 584 N N . ILE A 1 72 ? 0.427 1.488 -5.201 1.00 85.50 72 ILE A N 1
ATOM 585 C CA . ILE A 1 72 ? 0.728 1.847 -3.806 1.00 85.50 72 ILE A CA 1
ATOM 586 C C . ILE A 1 72 ? -0.569 1.989 -2.979 1.00 85.50 72 ILE A C 1
ATOM 588 O O . ILE A 1 72 ? -0.657 1.369 -1.913 1.00 85.50 72 ILE A O 1
ATOM 592 N N . PRO A 1 73 ? -1.613 2.711 -3.446 1.00 84.88 73 PRO A N 1
ATOM 593 C CA . PRO A 1 73 ? -2.923 2.711 -2.791 1.00 84.88 73 PRO A CA 1
ATOM 594 C C . PRO A 1 73 ? -3.526 1.313 -2.593 1.00 84.88 73 PRO A C 1
ATOM 596 O O . PRO A 1 73 ? -4.025 1.012 -1.510 1.00 84.88 73 PRO A O 1
ATOM 599 N N . ALA A 1 74 ? -3.464 0.445 -3.606 1.00 86.69 74 ALA A N 1
ATOM 600 C CA . ALA A 1 74 ? -4.010 -0.908 -3.537 1.00 86.69 74 ALA A CA 1
ATOM 601 C C . ALA A 1 74 ? -3.255 -1.774 -2.520 1.00 86.69 74 ALA A C 1
ATOM 603 O O . ALA A 1 74 ? -3.881 -2.424 -1.685 1.00 86.69 74 ALA A O 1
ATOM 604 N N . ALA A 1 75 ? -1.920 -1.724 -2.525 1.00 86.31 75 ALA A N 1
ATOM 605 C CA . ALA A 1 75 ? -1.098 -2.412 -1.533 1.00 86.31 75 ALA A CA 1
ATOM 606 C C . ALA A 1 75 ? -1.395 -1.914 -0.108 1.00 86.31 75 ALA A C 1
ATOM 608 O O . ALA A 1 75 ? -1.558 -2.719 0.806 1.00 86.31 75 ALA A O 1
ATOM 609 N N . THR A 1 76 ? -1.567 -0.602 0.070 1.00 86.94 76 THR A N 1
ATOM 610 C CA . THR A 1 76 ? -1.949 -0.003 1.361 1.00 86.94 76 THR A CA 1
ATOM 611 C C . THR A 1 76 ? -3.302 -0.530 1.849 1.00 86.94 76 THR A C 1
ATOM 613 O O . THR A 1 76 ? -3.430 -0.894 3.014 1.00 86.94 76 THR A O 1
ATOM 616 N N . MET A 1 77 ? -4.302 -0.634 0.966 1.00 86.31 77 MET A N 1
ATOM 617 C CA . MET A 1 77 ? -5.628 -1.170 1.310 1.00 86.31 77 MET A CA 1
ATOM 618 C C . MET A 1 77 ? -5.599 -2.646 1.723 1.00 86.31 77 MET A C 1
ATOM 620 O O . MET A 1 77 ? -6.432 -3.061 2.525 1.00 86.31 77 MET A O 1
ATOM 624 N N . VAL A 1 78 ? -4.654 -3.435 1.204 1.00 87.88 78 VAL A N 1
ATOM 625 C CA . VAL A 1 78 ? -4.471 -4.844 1.592 1.00 87.88 78 VAL A CA 1
ATOM 626 C C . VAL A 1 78 ? -3.702 -4.963 2.911 1.00 87.88 78 VAL A C 1
ATOM 628 O O . VAL A 1 78 ? -4.069 -5.760 3.769 1.00 87.88 78 VAL A O 1
ATOM 631 N N . ILE A 1 79 ? -2.656 -4.155 3.094 1.00 87.44 79 ILE A N 1
ATOM 632 C CA . ILE A 1 79 ? -1.740 -4.232 4.241 1.00 87.44 79 ILE A CA 1
ATOM 633 C C . ILE A 1 79 ? -2.352 -3.616 5.509 1.00 87.44 79 ILE A C 1
ATOM 635 O O . ILE A 1 79 ? -2.182 -4.148 6.605 1.00 87.44 79 ILE A O 1
ATOM 639 N N . TYR A 1 80 ? -3.108 -2.526 5.379 1.00 82.94 80 TYR A N 1
ATOM 640 C CA . TYR A 1 80 ? -3.735 -1.837 6.505 1.00 82.94 80 TYR A CA 1
ATOM 641 C C . TYR A 1 80 ? -4.640 -2.720 7.393 1.00 82.94 80 TYR A C 1
ATOM 643 O O . TYR A 1 80 ? -4.445 -2.714 8.610 1.00 82.94 80 TYR A O 1
ATOM 651 N N . PRO A 1 81 ? -5.610 -3.493 6.860 1.00 83.19 81 PRO A N 1
ATOM 652 C CA . PRO A 1 81 ? -6.452 -4.345 7.696 1.00 83.19 81 PRO A CA 1
ATOM 653 C C . PRO A 1 81 ? -5.652 -5.447 8.401 1.00 83.19 81 PRO A C 1
ATOM 655 O O . PRO A 1 81 ? -5.978 -5.786 9.533 1.00 83.19 81 PRO A O 1
ATOM 658 N N . LEU A 1 82 ? -4.582 -5.962 7.782 1.00 85.06 82 LEU A N 1
ATOM 659 C CA . LEU A 1 82 ? -3.683 -6.939 8.407 1.00 85.06 82 LEU A CA 1
ATOM 660 C C . LEU A 1 82 ? -2.930 -6.326 9.596 1.00 85.06 82 LEU A C 1
ATOM 662 O O . LEU A 1 82 ? -2.913 -6.910 10.676 1.00 85.06 82 LEU A O 1
ATOM 666 N N . LEU A 1 83 ? -2.378 -5.120 9.423 1.00 83.12 83 LEU A N 1
ATOM 667 C CA . LEU A 1 83 ? -1.755 -4.351 10.509 1.00 83.12 83 LEU A CA 1
ATOM 668 C C . LEU A 1 83 ? -2.733 -4.076 11.651 1.00 83.12 83 LEU A C 1
ATOM 670 O O . LEU A 1 83 ? -2.352 -4.136 12.815 1.00 83.12 83 LEU A O 1
ATOM 674 N N . TRP A 1 84 ? -3.991 -3.776 11.325 1.00 82.44 84 TRP A N 1
ATOM 675 C CA . TRP A 1 84 ? -5.018 -3.527 12.330 1.00 82.44 84 TRP A CA 1
ATOM 676 C C . TRP A 1 8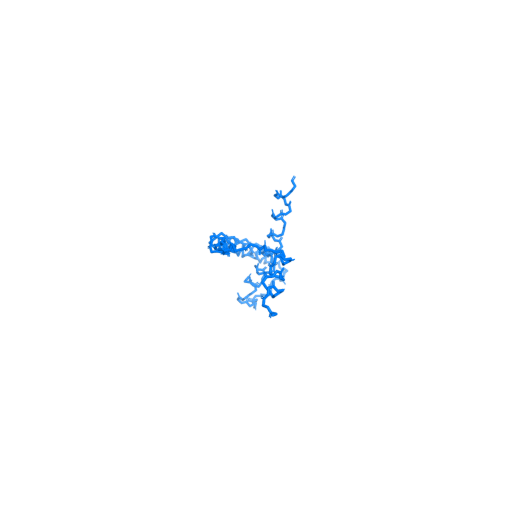4 ? -5.354 -4.777 13.151 1.00 82.44 84 TRP A C 1
ATOM 678 O O . TRP A 1 84 ? -5.513 -4.673 14.365 1.00 82.44 84 TRP A O 1
ATOM 688 N N . VAL A 1 85 ? -5.447 -5.948 12.512 1.00 84.31 85 VAL A N 1
ATOM 689 C CA . VAL A 1 85 ? -5.671 -7.223 13.214 1.00 84.31 85 VAL A CA 1
ATOM 690 C C . VAL A 1 85 ? -4.490 -7.548 14.126 1.00 84.31 85 VAL A C 1
ATOM 692 O O . VAL A 1 85 ? -4.707 -7.775 15.311 1.00 84.31 85 VAL A O 1
ATOM 695 N N . ALA A 1 86 ? -3.257 -7.463 13.620 1.00 83.06 86 ALA A N 1
ATOM 696 C CA . ALA A 1 86 ? -2.055 -7.728 14.416 1.00 83.06 86 ALA A CA 1
ATOM 697 C C . ALA A 1 86 ? -1.935 -6.783 15.628 1.00 83.06 86 ALA A C 1
ATOM 699 O O . ALA A 1 86 ? -1.673 -7.222 16.741 1.00 83.06 86 ALA A O 1
ATOM 700 N N . TYR A 1 87 ? -2.212 -5.489 15.435 1.00 81.50 87 TYR A N 1
ATOM 701 C CA . TYR A 1 87 ? -2.244 -4.508 16.524 1.00 81.50 87 TYR A CA 1
ATOM 702 C C . TYR A 1 87 ? -3.292 -4.840 17.595 1.00 81.50 87 TYR A C 1
ATOM 704 O O . TYR A 1 87 ? -3.080 -4.591 18.780 1.00 81.50 87 TYR A O 1
ATOM 712 N N . LYS A 1 88 ? -4.450 -5.368 17.185 1.00 81.31 88 LYS A N 1
ATOM 713 C CA . LYS A 1 88 ? -5.510 -5.763 18.116 1.00 81.31 88 LYS A CA 1
ATOM 714 C C . LYS A 1 88 ? -5.134 -7.007 18.915 1.00 81.31 88 LYS A C 1
ATOM 716 O O . LYS A 1 88 ? -5.465 -7.031 20.094 1.00 81.31 88 LYS A O 1
ATOM 721 N N . GLU A 1 89 ? -4.458 -7.973 18.295 1.00 81.12 89 GLU A N 1
ATOM 722 C CA . GLU A 1 89 ? -3.931 -9.165 18.972 1.00 81.12 89 GLU A CA 1
ATOM 723 C C . GLU A 1 89 ? -2.873 -8.781 20.018 1.00 81.12 89 GLU A C 1
ATOM 725 O O . GLU A 1 89 ? -3.004 -9.158 21.174 1.00 81.12 89 GLU A O 1
ATOM 730 N N . GLU A 1 90 ? -1.907 -7.924 19.671 1.00 78.19 90 GLU A N 1
ATOM 731 C CA . GLU A 1 90 ? -0.821 -7.520 20.585 1.00 78.19 90 GLU A CA 1
ATOM 732 C C . GLU A 1 90 ? -1.283 -6.687 21.799 1.00 78.19 90 GLU A C 1
ATOM 734 O O . GLU A 1 90 ? -0.582 -6.610 22.802 1.00 78.19 90 GLU A O 1
ATOM 739 N N . ILE A 1 91 ? -2.450 -6.040 21.725 1.00 75.50 91 ILE A N 1
ATOM 740 C CA . ILE A 1 91 ? -3.026 -5.274 22.847 1.00 75.50 91 ILE A CA 1
ATOM 741 C C . ILE A 1 91 ? -3.929 -6.127 23.743 1.00 75.50 91 ILE A C 1
ATOM 743 O O . ILE A 1 91 ? -4.195 -5.738 24.883 1.00 75.50 91 ILE A O 1
ATOM 747 N N . GLU A 1 92 ? -4.478 -7.220 23.213 1.00 63.69 92 GLU A N 1
ATOM 748 C CA . GLU A 1 92 ? -5.367 -8.112 23.966 1.00 63.69 92 GLU A CA 1
ATOM 749 C C . GLU A 1 92 ? -4.610 -9.209 24.737 1.00 63.69 92 GLU A C 1
ATOM 751 O O . GLU A 1 92 ? -5.195 -9.765 25.670 1.00 63.69 92 GLU A O 1
ATOM 756 N N . ASP A 1 93 ? -3.337 -9.454 24.405 1.00 50.34 93 ASP A N 1
ATOM 757 C CA . ASP A 1 93 ? -2.377 -10.273 25.170 1.00 50.34 93 ASP A CA 1
ATOM 758 C C . ASP A 1 93 ? -1.690 -9.491 26.315 1.00 50.34 93 ASP A C 1
ATOM 760 O O . ASP A 1 93 ? -1.478 -10.094 27.398 1.00 50.34 93 ASP A O 1
#

pLDDT: mean 73.61, std 14.6, range [45.81, 89.81]

Sequence (93 aa):
MKILAERQDLWQPRKPTVPTKRMSSGLHLLPFHLLAITMCYFLVSGLFAIVDWLSRMWGIGIIPDDSPWWTIPAATMVIYPLLWVAYKEEIED

Radius of gyration: 27.09 Å; chains: 1; bounding box: 87×22×50 Å